Protein AF-A0A6B3ELI7-F1 (afdb_monomer)

Solvent-accessible surface area (backbone atoms only — not comparable to full-atom values): 4675 Å² total; per-residue (Å²): 135,43,75,45,76,48,63,34,50,59,58,65,63,34,39,38,29,43,70,87,66,53,75,43,76,49,81,66,75,60,16,65,48,82,91,77,55,89,88,68,62,57,50,71,48,76,43,86,37,54,84,72,41,46,77,47,83,55,54,67,69,68,76,72,45,67,100,59,64,90,85,79,116

Mean predicted aligned error: 7.09 Å

pLDDT: mean 86.55, std 14.95, range [48.56, 96.75]

Structure (mmCIF, N/CA/C/O backbone):
data_AF-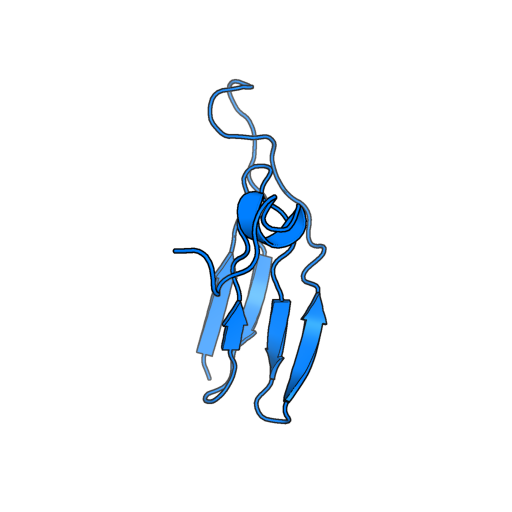A0A6B3ELI7-F1
#
_entry.id   AF-A0A6B3ELI7-F1
#
loop_
_atom_site.group_PDB
_atom_site.id
_atom_site.type_symbol
_atom_site.label_atom_id
_atom_site.label_alt_id
_atom_site.label_comp_id
_atom_site.label_asym_id
_atom_site.label_entity_id
_atom_site.label_seq_id
_atom_site.pdbx_PDB_ins_code
_atom_site.Cartn_x
_atom_site.Cartn_y
_atom_site.Cartn_z
_atom_site.occupancy
_atom_site.B_iso_or_equiv
_atom_site.auth_seq_id
_atom_site.auth_comp_id
_atom_site.auth_asym_id
_atom_site.auth_atom_id
_atom_site.pdbx_PDB_model_num
ATOM 1 N N . ASP A 1 1 ? -5.516 -1.747 -21.018 1.00 73.12 1 ASP A N 1
ATOM 2 C CA . ASP A 1 1 ? -4.937 -0.879 -19.973 1.00 73.12 1 ASP A CA 1
ATOM 3 C C . ASP A 1 1 ? -5.488 -1.302 -18.627 1.00 73.12 1 ASP A C 1
ATOM 5 O O . ASP A 1 1 ? -6.681 -1.574 -18.534 1.00 73.12 1 ASP A O 1
ATOM 9 N N . GLY A 1 2 ? -4.621 -1.504 -17.635 1.00 87.56 2 GLY A N 1
ATOM 10 C CA . GLY A 1 2 ? -5.017 -1.945 -16.299 1.00 87.56 2 GLY A CA 1
ATOM 11 C C . GLY A 1 2 ? -5.076 -0.767 -15.334 1.00 87.56 2 GLY A C 1
ATOM 12 O O . GLY A 1 2 ? -4.338 0.205 -15.484 1.00 87.56 2 GLY A O 1
ATOM 13 N N . ARG A 1 3 ? -5.949 -0.859 -14.332 1.00 93.12 3 ARG A N 1
ATOM 14 C CA . ARG A 1 3 ? -6.044 0.118 -13.246 1.00 93.12 3 ARG A CA 1
ATOM 15 C C . ARG A 1 3 ? -5.961 -0.618 -11.921 1.00 93.12 3 ARG A C 1
ATOM 17 O O . ARG A 1 3 ? -6.683 -1.588 -11.707 1.00 93.12 3 ARG A O 1
ATOM 24 N N . LEU A 1 4 ? -5.091 -0.139 -11.045 1.00 93.25 4 LEU A N 1
ATOM 25 C CA . LEU A 1 4 ? -4.912 -0.657 -9.696 1.00 93.25 4 LEU A CA 1
ATOM 26 C C . LEU A 1 4 ? -5.510 0.341 -8.706 1.00 93.25 4 LEU A C 1
ATOM 28 O O . LEU A 1 4 ? -5.235 1.535 -8.812 1.00 93.25 4 LEU A O 1
ATOM 32 N N . ARG A 1 5 ? -6.311 -0.139 -7.752 1.00 95.81 5 ARG A N 1
ATOM 33 C CA . ARG A 1 5 ? -6.851 0.654 -6.639 1.00 95.81 5 ARG A CA 1
ATOM 34 C C . ARG A 1 5 ? -6.331 0.078 -5.329 1.00 95.81 5 ARG A C 1
ATOM 36 O O . ARG A 1 5 ? -6.350 -1.137 -5.151 1.00 95.81 5 ARG A O 1
ATOM 43 N N . THR A 1 6 ? -5.858 0.935 -4.436 1.00 95.69 6 THR A N 1
ATOM 44 C CA . THR A 1 6 ? -5.260 0.545 -3.156 1.00 95.69 6 THR A CA 1
ATOM 45 C C . THR A 1 6 ? -5.780 1.436 -2.045 1.00 95.69 6 THR A C 1
ATOM 47 O O . THR A 1 6 ? -5.879 2.642 -2.241 1.00 95.69 6 THR A O 1
ATOM 50 N N . ALA A 1 7 ? -6.011 0.878 -0.866 1.00 96.38 7 ALA A N 1
ATOM 51 C CA . ALA A 1 7 ? -6.204 1.632 0.365 1.00 96.38 7 ALA A CA 1
ATOM 52 C C . ALA A 1 7 ? -5.287 1.028 1.432 1.00 96.38 7 ALA A C 1
ATOM 54 O O . ALA A 1 7 ? -5.100 -0.191 1.462 1.00 96.38 7 ALA A O 1
ATOM 55 N N . ARG A 1 8 ? -4.685 1.866 2.280 1.00 95.38 8 ARG A N 1
ATOM 56 C CA . ARG A 1 8 ? -3.739 1.425 3.315 1.00 95.38 8 ARG A CA 1
ATOM 57 C C . ARG A 1 8 ? -4.280 1.730 4.705 1.00 95.38 8 ARG A C 1
ATOM 59 O O . ARG A 1 8 ? -4.849 2.796 4.933 1.00 95.38 8 ARG A O 1
ATOM 66 N N . ALA A 1 9 ? -4.092 0.774 5.614 1.00 95.31 9 ALA A N 1
ATOM 67 C CA . ALA A 1 9 ? -4.516 0.844 7.008 1.00 95.31 9 ALA A CA 1
ATOM 68 C C . ALA A 1 9 ? -3.302 0.801 7.944 1.00 95.31 9 ALA A C 1
ATOM 70 O O . ALA A 1 9 ? -2.992 -0.227 8.538 1.00 95.31 9 ALA A O 1
ATOM 71 N N . GLY A 1 10 ? -2.572 1.912 8.011 1.00 92.19 10 GLY A N 1
ATOM 72 C CA . GLY A 1 10 ? -1.363 2.068 8.822 1.00 92.19 10 GLY A CA 1
ATOM 73 C C . GLY A 1 10 ? -0.155 1.273 8.321 1.00 92.19 10 GLY A C 1
ATOM 74 O O . GLY A 1 10 ? 0.822 1.141 9.047 1.00 92.19 10 GLY A O 1
ATOM 75 N N . HIS A 1 11 ? -0.218 0.726 7.105 1.00 92.31 11 HIS A N 1
ATOM 76 C CA . HIS A 1 11 ? 0.839 -0.116 6.545 1.00 92.31 11 HIS A CA 1
ATOM 77 C C . HIS A 1 11 ? 1.934 0.726 5.864 1.00 92.31 11 HIS A C 1
ATOM 79 O O . HIS A 1 11 ? 1.602 1.791 5.319 1.00 92.31 11 HIS A O 1
ATOM 85 N N . PRO A 1 12 ? 3.206 0.271 5.832 1.00 90.75 12 PRO A N 1
ATOM 86 C CA . PRO A 1 12 ? 4.279 0.972 5.134 1.00 90.75 12 PRO A CA 1
ATOM 87 C C . PRO A 1 12 ? 3.947 1.283 3.661 1.00 90.75 12 PRO A C 1
ATOM 89 O O . PRO A 1 12 ? 3.086 0.626 3.062 1.00 90.75 12 PRO A O 1
ATOM 92 N N . PRO A 1 13 ? 4.594 2.300 3.061 1.00 93.31 13 PRO A N 1
ATOM 93 C CA . PRO A 1 13 ? 4.428 2.608 1.642 1.00 93.31 13 PRO A CA 1
ATOM 94 C C . PRO A 1 13 ? 4.714 1.396 0.747 1.00 93.31 13 PRO A C 1
ATOM 96 O O . PRO A 1 13 ? 5.606 0.603 1.031 1.00 93.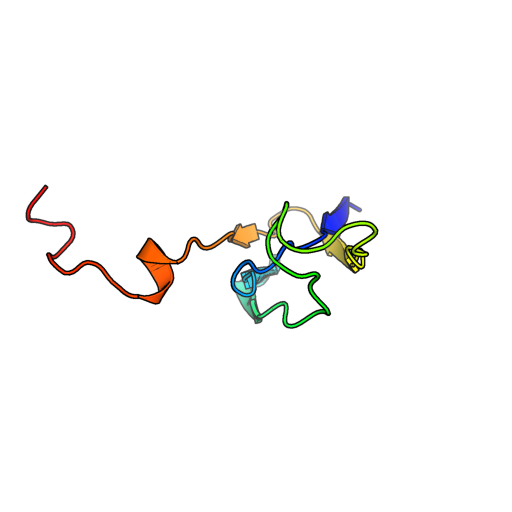31 13 PRO A O 1
ATOM 99 N N . MET A 1 14 ? 3.971 1.273 -0.353 1.00 94.56 14 MET A N 1
ATOM 100 C CA . MET A 1 14 ? 4.222 0.258 -1.386 1.00 94.56 14 MET A CA 1
ATOM 101 C C . MET A 1 14 ? 5.273 0.769 -2.376 1.00 94.56 14 MET A C 1
ATOM 103 O O . MET A 1 14 ? 5.486 1.977 -2.487 1.00 94.56 14 MET A O 1
ATOM 107 N N . VAL A 1 15 ? 5.865 -0.127 -3.166 1.00 95.44 15 VAL A N 1
ATOM 108 C CA . VAL A 1 15 ? 6.739 0.259 -4.286 1.00 95.44 15 VAL A CA 1
ATOM 109 C C . VAL A 1 15 ? 6.136 -0.226 -5.600 1.00 95.44 15 VAL A C 1
ATOM 111 O O . VAL A 1 15 ? 5.827 -1.408 -5.750 1.00 95.44 15 VAL A O 1
ATOM 114 N N . ARG A 1 16 ? 5.977 0.681 -6.566 1.00 95.56 16 ARG A N 1
ATOM 115 C CA . ARG A 1 16 ? 5.549 0.362 -7.933 1.00 95.56 16 ARG A CA 1
ATOM 116 C C . ARG A 1 16 ? 6.751 0.361 -8.865 1.00 95.56 16 ARG A C 1
ATOM 118 O O . ARG A 1 16 ? 7.502 1.331 -8.873 1.00 95.56 16 ARG A O 1
ATOM 125 N N . LEU A 1 17 ? 6.892 -0.686 -9.670 1.00 95.88 17 LEU A N 1
ATOM 126 C CA . LEU A 1 17 ? 7.798 -0.712 -10.815 1.00 95.88 17 LEU A CA 1
ATOM 127 C C . LEU A 1 17 ? 6.967 -0.649 -12.095 1.00 95.88 17 LEU A C 1
ATOM 129 O O . LEU A 1 17 ? 6.000 -1.403 -12.237 1.00 95.88 17 LEU A O 1
ATOM 133 N N . ASP A 1 18 ? 7.316 0.260 -13.003 1.00 93.19 18 ASP A N 1
ATOM 134 C CA . ASP A 1 18 ? 6.738 0.282 -14.349 1.00 93.19 18 ASP A CA 1
ATOM 135 C C . ASP A 1 18 ? 7.397 -0.757 -15.275 1.00 93.19 18 ASP A C 1
ATOM 137 O O . ASP A 1 18 ? 8.310 -1.485 -14.878 1.00 93.19 18 ASP A O 1
ATOM 141 N N . ALA A 1 19 ? 6.884 -0.869 -16.503 1.00 91.94 19 ALA A N 1
ATOM 142 C CA . ALA A 1 19 ? 7.364 -1.846 -17.480 1.00 91.94 19 ALA A CA 1
ATOM 143 C C . ALA A 1 19 ? 8.810 -1.563 -17.932 1.00 91.94 19 ALA A C 1
ATOM 145 O O . ALA A 1 19 ? 9.496 -2.459 -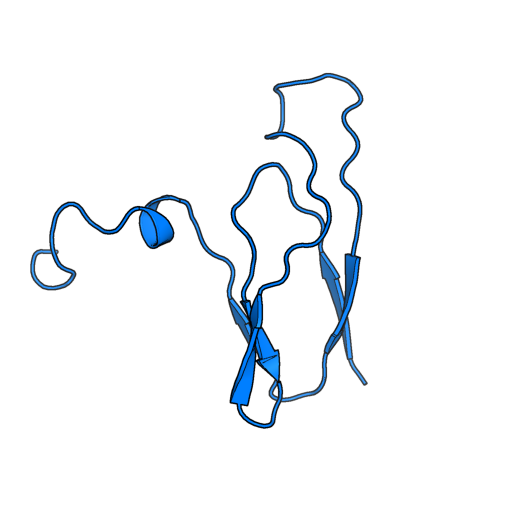18.422 1.00 91.94 19 ALA A O 1
ATOM 146 N N . GLU A 1 20 ? 9.278 -0.333 -17.732 1.00 92.69 20 GLU A N 1
ATOM 147 C CA . GLU A 1 20 ? 10.631 0.139 -18.002 1.00 92.69 20 GLU A CA 1
ATOM 148 C C . GLU A 1 20 ? 11.578 -0.081 -16.806 1.00 92.69 20 GLU A C 1
ATOM 150 O O . GLU A 1 20 ? 12.766 0.237 -16.886 1.00 92.69 20 GLU A O 1
ATOM 155 N N . GLY A 1 21 ? 11.077 -0.645 -15.702 1.00 91.88 21 GLY A N 1
ATOM 156 C CA . GLY A 1 21 ? 11.852 -0.976 -14.508 1.00 91.88 21 GLY A CA 1
ATOM 157 C C . GLY A 1 21 ? 12.084 0.199 -13.555 1.00 91.88 21 GLY A C 1
ATOM 158 O O . GLY A 1 21 ? 12.902 0.093 -12.640 1.00 91.88 21 GLY A O 1
ATOM 159 N N . ARG A 1 22 ? 11.383 1.325 -13.721 1.00 95.00 22 ARG A N 1
ATOM 160 C CA . ARG A 1 22 ? 11.488 2.471 -12.812 1.00 95.00 22 ARG A CA 1
ATOM 161 C C . ARG A 1 22 ? 10.664 2.225 -11.555 1.00 95.00 22 ARG A C 1
ATOM 163 O O . ARG A 1 22 ? 9.442 2.105 -11.608 1.00 95.00 22 ARG A O 1
ATOM 170 N N . ALA A 1 23 ? 11.342 2.234 -10.411 1.00 95.88 23 ALA A N 1
ATOM 171 C CA . ALA A 1 23 ? 10.707 2.163 -9.102 1.00 95.88 23 A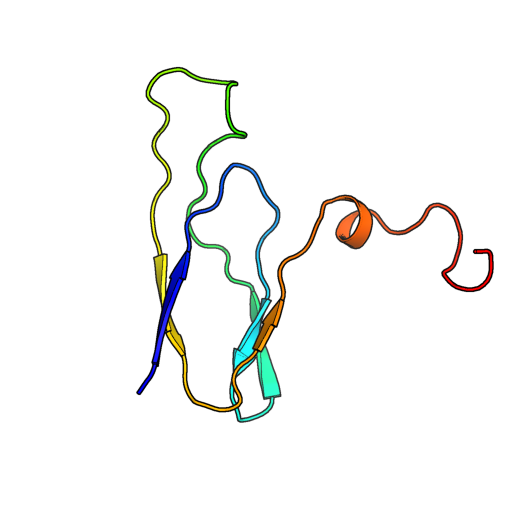LA A CA 1
ATOM 172 C C . ALA A 1 23 ? 10.164 3.531 -8.652 1.00 95.88 23 ALA A C 1
ATOM 174 O O . ALA A 1 23 ? 10.788 4.571 -8.861 1.00 95.88 23 ALA A O 1
ATOM 175 N N . THR A 1 24 ? 8.999 3.536 -8.011 1.00 95.38 24 THR A N 1
ATOM 176 C CA . THR A 1 24 ? 8.387 4.702 -7.360 1.00 95.38 24 THR A CA 1
ATOM 177 C C . THR A 1 24 ? 7.758 4.266 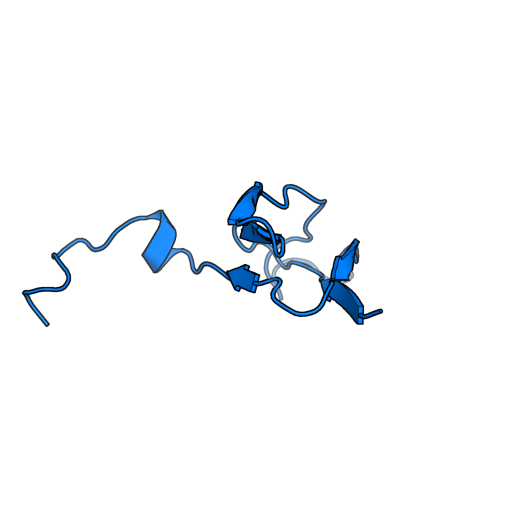-6.042 1.00 95.38 24 THR A C 1
ATOM 179 O O . THR A 1 24 ? 7.019 3.281 -6.012 1.00 95.38 24 THR A O 1
ATOM 182 N N . VAL A 1 25 ? 8.033 4.996 -4.961 1.00 95.25 25 VAL A N 1
ATOM 183 C CA . VAL A 1 25 ? 7.385 4.779 -3.660 1.00 95.25 25 VAL A CA 1
ATOM 184 C C . VAL A 1 25 ? 5.994 5.417 -3.684 1.00 95.25 25 VAL A C 1
ATOM 186 O O . VAL A 1 25 ? 5.842 6.572 -4.077 1.00 95.25 25 VAL A O 1
ATOM 189 N N . CYS A 1 26 ? 4.973 4.663 -3.285 1.00 94.00 26 CYS A N 1
ATOM 190 C CA . CYS A 1 26 ? 3.590 5.130 -3.195 1.00 94.00 26 CYS A CA 1
ATOM 191 C C . CYS A 1 26 ? 3.326 5.727 -1.804 1.00 94.00 26 CYS A C 1
ATOM 193 O O . CYS A 1 26 ? 2.885 5.025 -0.889 1.00 94.00 26 CYS A O 1
ATOM 195 N N . GLU A 1 27 ? 3.626 7.017 -1.639 1.00 90.88 27 GLU A N 1
ATOM 196 C CA . GLU A 1 27 ? 3.482 7.776 -0.382 1.00 90.88 27 GLU A CA 1
ATOM 197 C C . GLU A 1 27 ? 2.075 8.370 -0.168 1.00 90.88 27 GLU A C 1
ATOM 199 O O . GLU A 1 27 ? 1.902 9.346 0.556 1.00 90.88 27 GLU A O 1
ATOM 204 N N . ASP A 1 28 ? 1.054 7.801 -0.808 1.00 93.69 28 ASP A N 1
ATOM 205 C CA . ASP A 1 28 ? -0.323 8.302 -0.759 1.00 93.69 28 ASP A CA 1
ATOM 206 C C . ASP A 1 28 ? -0.900 8.323 0.662 1.00 93.69 28 ASP A C 1
ATOM 208 O O . ASP A 1 28 ? -0.389 7.672 1.563 1.00 93.69 28 ASP A O 1
ATOM 212 N N . GLU A 1 29 ? -1.993 9.037 0.900 1.00 93.94 29 GLU A N 1
ATOM 213 C CA . GLU A 1 29 ? -2.595 9.064 2.236 1.00 93.94 29 GLU A CA 1
ATOM 214 C C . GLU A 1 29 ? -2.984 7.649 2.722 1.00 93.94 29 GLU A C 1
ATOM 216 O O . GLU A 1 29 ? -3.423 6.797 1.945 1.00 93.94 29 GLU A O 1
ATOM 221 N N . THR A 1 30 ? -2.803 7.380 4.018 1.00 94.56 30 THR A N 1
ATOM 222 C CA . THR A 1 30 ? -3.167 6.111 4.666 1.00 94.56 30 THR A CA 1
ATOM 223 C C . THR A 1 30 ? -4.063 6.375 5.868 1.00 94.56 30 THR A C 1
ATOM 225 O O . THR A 1 30 ? -3.863 7.343 6.597 1.00 94.56 30 THR A O 1
ATOM 228 N N . GLY A 1 31 ? -5.015 5.474 6.113 1.00 95.81 31 GLY A N 1
ATOM 229 C CA . GLY A 1 31 ? -5.769 5.448 7.365 1.00 95.81 31 GLY A CA 1
ATOM 230 C C . GLY A 1 31 ? -4.939 4.871 8.521 1.00 95.81 31 GLY A C 1
ATOM 231 O O . GLY A 1 31 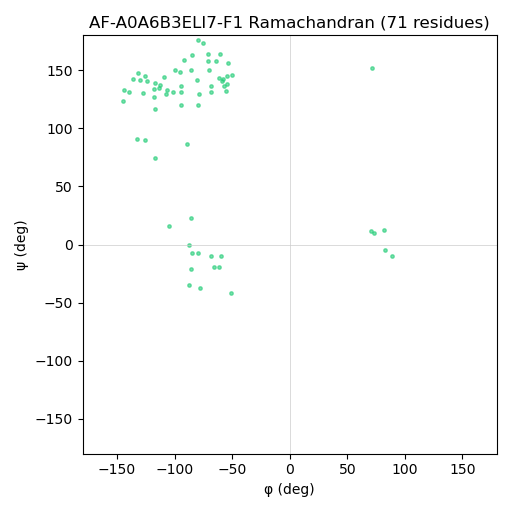? -3.837 4.359 8.286 1.00 95.81 31 GLY A O 1
ATOM 232 N N . PRO A 1 32 ? -5.454 4.909 9.764 1.00 95.44 32 PRO A N 1
ATOM 233 C CA . PRO A 1 32 ? -4.822 4.268 10.920 1.00 95.44 32 PRO A CA 1
ATOM 234 C C . PRO A 1 32 ? -4.915 2.731 10.836 1.00 95.44 32 PRO A C 1
ATOM 236 O O . PRO A 1 32 ? -5.751 2.223 10.090 1.00 95.44 32 PRO A O 1
ATOM 239 N N . PRO A 1 33 ? -4.135 1.953 11.612 1.00 95.06 33 PRO A N 1
ATOM 240 C CA . PRO A 1 33 ? -4.325 0.505 11.702 1.00 95.06 33 PRO A CA 1
ATOM 241 C C . PRO A 1 33 ? -5.784 0.120 11.979 1.00 95.06 33 PRO A C 1
ATOM 243 O O . PRO A 1 33 ? -6.516 0.835 12.666 1.00 95.06 33 PRO A O 1
ATOM 246 N N . LEU A 1 34 ? -6.231 -1.005 11.423 1.00 95.62 34 LEU A N 1
ATOM 247 C CA . LEU A 1 34 ? -7.614 -1.454 11.599 1.00 95.62 34 LEU A CA 1
ATOM 248 C C . LEU A 1 34 ? -7.941 -1.661 13.087 1.00 95.62 34 LEU A C 1
ATOM 250 O O . LEU A 1 34 ? -7.125 -2.167 13.853 1.00 95.62 34 LEU A O 1
ATOM 254 N N . GLY A 1 35 ? -9.156 -1.281 13.488 1.00 95.75 35 GLY A N 1
ATOM 255 C CA . GLY A 1 35 ? -9.686 -1.533 14.834 1.00 95.75 35 GLY A CA 1
ATOM 256 C C . GLY A 1 35 ? -9.260 -0.542 15.923 1.00 95.75 35 GLY A C 1
ATOM 257 O O . GLY A 1 35 ? -9.784 -0.628 17.029 1.00 95.75 35 GLY A O 1
ATOM 258 N N . VAL A 1 36 ? -8.375 0.421 15.638 1.00 96.00 36 VAL A N 1
ATOM 259 C CA . VAL A 1 36 ? -7.909 1.390 16.655 1.00 96.00 36 VAL A CA 1
ATOM 260 C C . VAL A 1 36 ? -8.821 2.612 16.807 1.00 96.00 36 VAL A C 1
ATOM 262 O O . VAL A 1 36 ? -8.783 3.289 17.831 1.00 96.00 36 VAL A O 1
ATOM 265 N N . MET A 1 37 ? -9.636 2.915 15.793 1.00 96.31 37 MET A N 1
ATOM 266 C CA . MET A 1 37 ? -10.516 4.084 15.767 1.00 96.31 37 MET A CA 1
ATOM 267 C C . MET A 1 37 ? -11.825 3.753 15.046 1.00 96.31 37 MET A C 1
ATOM 269 O O . MET A 1 37 ? -11.824 3.340 13.886 1.00 96.31 37 MET A O 1
ATOM 273 N N . SER A 1 38 ? -12.954 3.954 15.728 1.00 96.44 38 SER A N 1
ATOM 274 C CA . SER A 1 38 ? -14.280 3.780 15.126 1.00 96.44 38 SER A CA 1
ATOM 275 C C . SER A 1 38 ? -14.538 4.853 14.068 1.00 96.44 38 SER A C 1
ATOM 277 O O . SER A 1 38 ? -14.232 6.024 14.281 1.00 96.44 38 SER A O 1
ATOM 279 N N . GLY A 1 39 ? -15.098 4.455 12.925 1.00 96.12 39 GLY A N 1
ATOM 280 C CA . GLY A 1 39 ? -15.408 5.368 11.819 1.00 96.12 39 GLY A CA 1
ATOM 281 C C . GLY A 1 39 ? -14.192 5.874 11.032 1.00 96.12 39 GLY A C 1
ATOM 282 O O . GLY A 1 39 ? -14.355 6.773 10.202 1.00 96.12 39 GLY A O 1
ATOM 283 N N . ALA A 1 40 ? -12.999 5.311 11.263 1.00 96.62 40 ALA A N 1
ATOM 284 C CA . ALA A 1 40 ? -11.799 5.652 10.507 1.00 96.62 40 ALA A CA 1
ATOM 285 C C . ALA A 1 40 ? -12.023 5.498 8.995 1.00 96.62 40 ALA A C 1
ATOM 287 O O . ALA A 1 40 ? -12.638 4.535 8.532 1.00 96.62 40 ALA A O 1
ATOM 288 N N . GLN A 1 41 ? -11.513 6.466 8.236 1.00 96.25 41 GLN A N 1
ATOM 289 C CA . GLN A 1 41 ? -11.543 6.446 6.779 1.00 96.25 41 GLN A CA 1
ATOM 290 C C . 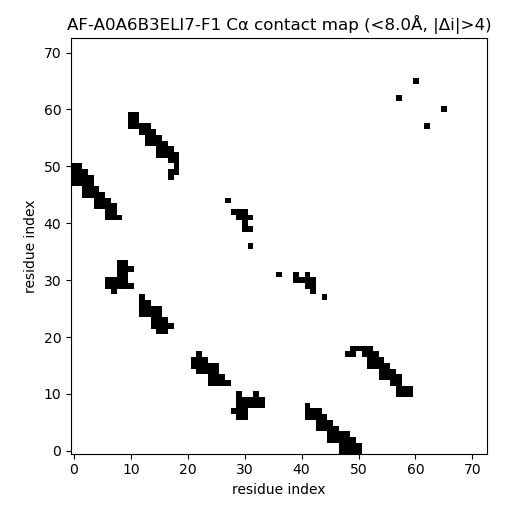GLN A 1 41 ? -10.232 5.886 6.236 1.00 96.25 41 GLN A C 1
ATOM 292 O O . GLN A 1 41 ? -9.165 6.063 6.824 1.00 96.25 41 GLN A O 1
ATOM 297 N N . TYR A 1 42 ? -10.331 5.227 5.088 1.00 96.75 42 TYR A N 1
ATOM 298 C CA . TYR A 1 42 ? -9.211 4.608 4.393 1.00 96.75 42 TYR A CA 1
ATOM 299 C C . TYR A 1 42 ? -9.190 5.149 2.968 1.00 96.75 42 TYR A C 1
ATOM 301 O O . TYR A 1 42 ? -9.874 4.590 2.107 1.00 96.75 42 TYR A O 1
ATOM 309 N N . PRO A 1 43 ? -8.479 6.267 2.725 1.00 95.81 43 PRO A N 1
ATOM 310 C CA . PRO A 1 43 ? -8.424 6.879 1.409 1.00 95.81 43 PRO A CA 1
ATOM 311 C C . PRO A 1 43 ? -7.944 5.874 0.370 1.00 95.81 43 PRO A C 1
ATOM 313 O O . PRO A 1 43 ? -6.961 5.155 0.565 1.00 95.81 43 PRO A O 1
ATOM 316 N N . GLU A 1 44 ? -8.669 5.812 -0.737 1.00 96.38 44 GLU A N 1
ATOM 317 C CA . GLU A 1 44 ? -8.292 4.964 -1.847 1.00 96.38 44 GLU A CA 1
ATOM 318 C C . GLU A 1 44 ? -7.476 5.761 -2.857 1.00 96.38 44 GLU A C 1
ATOM 320 O O . GLU A 1 44 ? -7.840 6.872 -3.251 1.00 96.38 44 GLU A O 1
ATOM 325 N N . ARG A 1 45 ? -6.401 5.147 -3.341 1.00 95.56 45 ARG A N 1
ATOM 326 C CA . ARG A 1 45 ? -5.618 5.645 -4.455 1.00 95.56 45 ARG A CA 1
ATOM 327 C C . ARG A 1 45 ? -5.730 4.737 -5.664 1.00 95.56 45 ARG A C 1
ATOM 329 O O . ARG A 1 45 ? -5.633 3.520 -5.547 1.00 95.56 45 ARG A O 1
ATOM 336 N N . ALA A 1 46 ? -5.875 5.347 -6.837 1.00 94.25 46 ALA A N 1
ATOM 337 C CA . ALA A 1 46 ? -5.788 4.656 -8.112 1.00 94.25 46 ALA A CA 1
ATOM 338 C C . ALA A 1 46 ? -4.510 5.014 -8.879 1.00 94.25 46 ALA A C 1
ATOM 340 O O . ALA A 1 46 ? -4.095 6.179 -8.891 1.00 94.25 46 ALA A O 1
ATOM 341 N N . TYR A 1 47 ? -3.961 4.018 -9.573 1.00 91.94 47 TYR A N 1
ATOM 342 C CA . TYR A 1 47 ? -2.824 4.147 -10.479 1.00 91.94 47 TYR A CA 1
ATOM 343 C C . TYR A 1 47 ? -3.130 3.465 -11.803 1.00 91.94 47 TYR A C 1
ATOM 345 O O . TYR A 1 47 ? -3.782 2.414 -11.845 1.00 91.94 47 TYR A O 1
ATOM 353 N N . ASP A 1 48 ? -2.573 4.025 -12.868 1.00 92.12 48 ASP A N 1
ATOM 354 C CA . ASP A 1 48 ? -2.449 3.303 -14.122 1.00 92.12 48 ASP A CA 1
ATOM 355 C C . ASP A 1 48 ? -1.433 2.173 -13.938 1.00 92.12 48 ASP A C 1
ATOM 357 O O . ASP A 1 48 ? -0.342 2.354 -13.379 1.00 92.12 48 ASP A O 1
ATOM 361 N N . PHE A 1 49 ? -1.828 0.979 -14.365 1.00 91.50 49 PHE A N 1
ATOM 362 C CA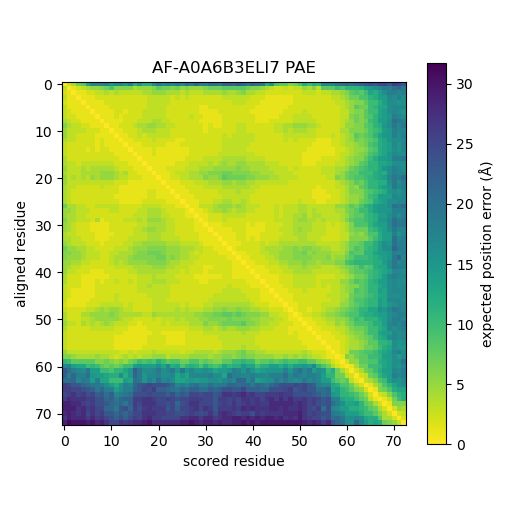 . PHE A 1 49 ? -1.076 -0.245 -14.148 1.00 91.50 49 PHE A CA 1
ATOM 363 C C . PHE A 1 49 ? -0.994 -1.024 -15.456 1.00 91.50 49 PHE A C 1
ATOM 365 O O . PHE A 1 49 ? -1.880 -1.801 -15.826 1.00 91.50 49 PHE A O 1
ATOM 372 N N . ALA A 1 50 ? 0.068 -0.742 -16.204 1.00 90.06 50 ALA A N 1
ATOM 373 C CA . ALA A 1 50 ? 0.338 -1.388 -17.473 1.00 90.06 50 ALA A CA 1
ATOM 374 C C . ALA A 1 50 ? 0.769 -2.848 -17.273 1.00 90.06 50 ALA A C 1
ATOM 376 O O . ALA A 1 50 ? 1.260 -3.252 -16.216 1.00 90.06 50 ALA A O 1
ATOM 377 N N . ARG A 1 51 ? 0.607 -3.653 -18.327 1.00 91.00 51 ARG A N 1
ATOM 378 C CA . ARG A 1 51 ? 1.171 -5.005 -18.371 1.00 91.00 51 ARG A CA 1
ATOM 379 C C . ARG A 1 51 ? 2.686 -4.924 -18.158 1.00 91.00 51 ARG A C 1
ATOM 381 O O . ARG A 1 51 ? 3.335 -4.080 -18.759 1.00 91.00 51 ARG A O 1
ATOM 388 N N . GLY A 1 52 ? 3.223 -5.820 -17.335 1.00 91.94 52 GLY A N 1
ATOM 389 C CA . GLY A 1 52 ? 4.643 -5.820 -16.968 1.00 91.94 52 GLY A CA 1
ATOM 390 C C . GLY A 1 52 ? 4.972 -4.967 -15.740 1.00 91.94 52 GLY A C 1
ATOM 391 O O . GLY A 1 52 ? 6.068 -5.101 -15.213 1.00 91.94 52 GLY A O 1
ATOM 392 N N . GLY A 1 53 ? 4.029 -4.158 -15.243 1.00 93.75 53 GLY A N 1
ATOM 393 C CA . GLY A 1 53 ? 4.188 -3.461 -13.970 1.00 93.75 53 GLY A CA 1
ATOM 394 C C . GLY A 1 53 ? 4.134 -4.408 -12.769 1.00 93.75 53 GLY A C 1
ATOM 395 O O . GLY A 1 53 ? 3.440 -5.429 -12.791 1.00 93.75 53 GLY A O 1
ATOM 396 N N . ILE A 1 54 ? 4.843 -4.044 -11.701 1.00 95.25 54 ILE A N 1
ATOM 397 C CA . ILE A 1 54 ? 4.888 -4.778 -10.430 1.00 95.25 54 ILE A CA 1
ATOM 398 C C . ILE A 1 54 ? 4.471 -3.835 -9.300 1.00 95.25 54 ILE A C 1
ATOM 400 O O . ILE A 1 54 ? 4.851 -2.665 -9.280 1.00 95.25 54 ILE A O 1
ATOM 404 N N . LEU A 1 55 ? 3.697 -4.354 -8.347 1.00 95.00 55 LEU A N 1
ATOM 405 C CA . LEU A 1 55 ? 3.422 -3.698 -7.073 1.00 95.00 55 LEU A CA 1
ATOM 406 C C . LEU A 1 55 ? 3.983 -4.570 -5.948 1.00 95.00 55 LEU A C 1
ATOM 408 O O . LEU A 1 55 ? 3.519 -5.692 -5.751 1.00 95.00 55 LEU A O 1
ATOM 412 N N . ALA A 1 56 ? 4.962 -4.052 -5.215 1.00 94.38 56 ALA A N 1
ATOM 413 C CA . ALA A 1 56 ? 5.512 -4.697 -4.034 1.00 94.38 56 ALA A CA 1
ATOM 414 C C . ALA A 1 56 ? 4.807 -4.171 -2.776 1.00 94.38 56 ALA A C 1
ATOM 416 O O . ALA A 1 56 ? 4.846 -2.972 -2.484 1.00 94.38 56 ALA A O 1
ATOM 417 N N . LEU A 1 57 ? 4.168 -5.084 -2.043 1.00 93.12 57 LEU A N 1
ATOM 418 C CA . LEU A 1 57 ? 3.602 -4.833 -0.720 1.00 93.12 57 LEU A CA 1
ATOM 419 C C . LEU A 1 57 ? 4.633 -5.236 0.330 1.00 93.12 57 LEU A C 1
ATOM 421 O O . LEU A 1 57 ? 5.197 -6.327 0.249 1.00 93.12 57 LEU A O 1
ATOM 425 N N . LEU A 1 58 ? 4.881 -4.354 1.294 1.00 87.75 58 LEU A N 1
ATOM 426 C CA . LEU A 1 58 ? 5.889 -4.562 2.325 1.00 87.75 58 LEU A CA 1
ATOM 427 C C . LEU A 1 58 ? 5.219 -4.717 3.677 1.00 87.75 58 LEU A C 1
ATOM 429 O O . LEU A 1 58 ? 4.368 -3.909 4.035 1.00 87.75 58 LEU A O 1
ATOM 433 N N . THR A 1 59 ? 5.661 -5.709 4.441 1.00 81.81 59 THR A N 1
ATOM 434 C CA . THR A 1 59 ? 5.353 -5.799 5.866 1.00 81.81 59 THR A CA 1
ATOM 435 C C . THR A 1 59 ? 6.442 -5.112 6.684 1.00 81.81 59 THR A C 1
ATOM 437 O O . THR A 1 59 ? 7.569 -4.917 6.227 1.00 81.81 59 THR A O 1
ATOM 440 N N . ASP A 1 60 ? 6.097 -4.732 7.906 1.00 74.19 60 ASP A N 1
ATOM 441 C CA . ASP A 1 60 ? 7.021 -4.180 8.900 1.00 74.19 60 ASP A CA 1
ATOM 442 C C . ASP A 1 60 ? 8.267 -5.056 9.099 1.00 74.19 60 ASP A C 1
ATOM 444 O O . ASP A 1 60 ? 9.375 -4.536 9.058 1.00 74.19 60 ASP A O 1
ATOM 448 N N . GLY A 1 61 ? 8.127 -6.383 9.151 1.00 63.22 61 GLY A N 1
ATOM 449 C CA . GLY A 1 61 ? 9.270 -7.304 9.233 1.00 63.22 61 GLY A CA 1
ATOM 450 C C . GLY A 1 61 ? 10.249 -7.244 8.045 1.00 63.22 61 GLY A C 1
ATOM 451 O O . GLY A 1 61 ? 11.391 -7.678 8.176 1.00 63.22 61 GLY A O 1
ATOM 452 N N . VAL A 1 62 ? 9.835 -6.698 6.893 1.00 59.50 62 VAL A N 1
ATOM 453 C CA . VAL A 1 62 ? 10.704 -6.463 5.722 1.00 59.50 62 VAL A CA 1
ATOM 454 C C . VAL A 1 62 ? 11.395 -5.098 5.803 1.00 59.50 62 VAL A C 1
ATOM 456 O O . VAL A 1 62 ? 12.545 -4.974 5.387 1.00 59.50 62 VAL A O 1
ATOM 459 N N . VAL A 1 63 ? 10.721 -4.079 6.345 1.00 58.62 63 VAL A N 1
ATOM 460 C CA . VAL A 1 63 ? 11.273 -2.718 6.496 1.00 58.62 63 VAL A CA 1
ATOM 461 C C . VAL A 1 63 ? 12.224 -2.626 7.690 1.00 58.62 63 VAL A C 1
ATOM 463 O O . VAL A 1 63 ? 13.248 -1.953 7.613 1.00 58.62 63 VAL A O 1
ATOM 466 N N . GLU A 1 64 ? 11.908 -3.318 8.783 1.00 61.34 64 GLU A N 1
ATOM 467 C CA . GLU A 1 64 ? 12.703 -3.329 10.016 1.00 61.34 64 GLU A CA 1
ATOM 468 C C . GLU A 1 64 ? 13.924 -4.258 9.931 1.00 61.34 64 GLU A C 1
ATOM 470 O O . GLU A 1 64 ? 14.797 -4.219 10.798 1.00 61.34 64 GLU A O 1
ATOM 475 N N . GLY A 1 65 ? 14.026 -5.032 8.847 1.00 54.00 65 GLY A N 1
ATOM 476 C CA . GLY A 1 65 ? 15.091 -5.994 8.615 1.00 54.00 65 GLY A CA 1
ATOM 477 C C . GLY A 1 65 ? 14.972 -7.223 9.525 1.00 54.00 65 GLY A C 1
ATOM 478 O O . GLY A 1 65 ? 14.462 -7.154 10.647 1.00 54.00 65 GLY A O 1
ATOM 479 N N . PRO A 1 66 ? 15.462 -8.387 9.086 1.00 52.56 66 PRO A N 1
ATOM 480 C CA . PRO A 1 66 ? 15.604 -9.507 9.993 1.00 52.56 66 PRO A CA 1
ATOM 481 C C . PRO A 1 66 ? 16.566 -9.153 11.137 1.00 52.56 66 PRO A C 1
ATOM 483 O O . PRO A 1 66 ? 17.618 -8.559 10.903 1.00 52.56 66 PRO A O 1
ATOM 486 N N . LYS A 1 67 ? 16.297 -9.626 12.360 1.00 56.34 67 LYS A N 1
ATOM 487 C CA . LYS A 1 67 ? 17.365 -9.730 13.375 1.00 56.34 67 LYS A CA 1
ATOM 488 C C . LYS A 1 67 ? 18.418 -10.803 13.013 1.00 56.34 67 LYS A C 1
ATOM 490 O O . LYS A 1 67 ? 19.445 -10.849 13.679 1.00 56.34 67 LYS A O 1
ATOM 495 N N . PHE A 1 68 ? 18.158 -11.626 11.985 1.00 52.47 68 PHE A N 1
ATOM 496 C CA . PHE A 1 68 ? 18.969 -12.762 11.509 1.00 52.47 68 PHE A CA 1
ATOM 497 C C . PHE A 1 68 ? 18.919 -12.878 9.984 1.00 52.47 68 PHE A C 1
ATOM 499 O O . PHE A 1 68 ? 17.840 -12.806 9.407 1.00 52.47 68 PHE A O 1
ATOM 506 N N . THR A 1 69 ? 20.047 -13.051 9.302 1.00 53.12 69 THR A N 1
ATOM 507 C CA . THR A 1 69 ? 20.071 -13.040 7.829 1.00 53.12 69 THR A CA 1
ATOM 508 C C . THR A 1 69 ? 19.270 -14.204 7.228 1.00 53.12 69 THR A C 1
ATOM 510 O O . THR A 1 69 ? 19.051 -15.232 7.861 1.00 53.12 69 THR A O 1
ATOM 513 N N . ALA A 1 70 ? 18.834 -14.056 5.970 1.00 57.97 70 ALA A N 1
ATOM 514 C CA . ALA A 1 70 ? 18.039 -15.065 5.253 1.00 57.97 70 ALA A CA 1
ATOM 515 C C . ALA A 1 70 ? 18.733 -16.439 5.097 1.00 57.97 70 ALA A C 1
ATOM 517 O O . ALA A 1 70 ? 18.093 -17.393 4.669 1.00 57.97 70 ALA A O 1
ATOM 518 N N . GLU A 1 71 ? 20.023 -16.536 5.429 1.00 57.84 71 GLU A N 1
ATOM 519 C CA . GLU A 1 71 ? 20.809 -17.774 5.413 1.00 57.84 71 GLU A CA 1
ATOM 520 C C . GLU A 1 71 ? 20.681 -18.598 6.708 1.00 57.84 71 GLU A C 1
ATOM 522 O O . GLU A 1 71 ? 21.162 -19.726 6.755 1.00 57.84 71 GLU A O 1
ATOM 527 N N . GLU A 1 72 ? 20.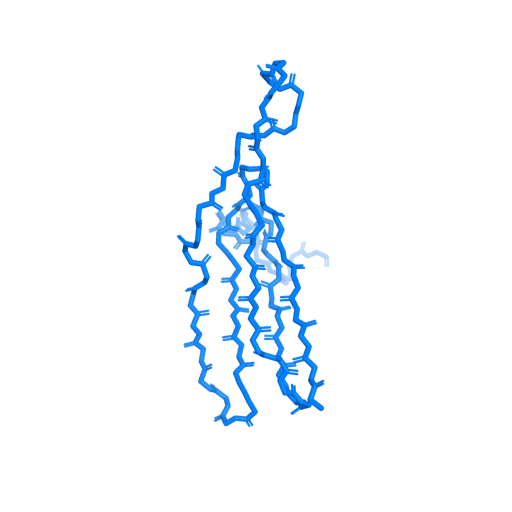030 -18.074 7.750 1.00 50.88 72 GLU A N 1
ATOM 528 C CA . GLU A 1 72 ? 19.933 -18.722 9.069 1.00 50.88 72 GLU A CA 1
ATOM 529 C C . GLU A 1 72 ? 18.553 -19.361 9.351 1.00 50.88 72 GLU A C 1
ATOM 531 O O . GLU A 1 72 ? 18.236 -19.654 10.505 1.00 50.88 72 GLU A O 1
ATOM 536 N N . GLY A 1 73 ? 17.729 -19.570 8.313 1.00 48.56 73 GLY A N 1
ATOM 537 C CA . GLY A 1 73 ? 16.389 -20.180 8.391 1.00 48.56 73 GLY A CA 1
ATOM 538 C C . GLY A 1 73 ? 16.321 -21.622 7.903 1.00 48.56 73 GLY A C 1
ATOM 539 O O . GLY A 1 73 ? 16.867 -21.899 6.813 1.00 48.56 73 GLY A O 1
#

Secondary structure (DSSP, 8-state):
-EEEEEE-BSPPPEEEE-TT--EEEE----BPPTTSSTT----EEEEEE-TT-EEE---HHHHS--SS-TT--

Nearest PDB structures (foldseek):
  3ke6-assembly3_A  TM=8.286E-01  e=3.590E-02  Mycobacterium tuberculosis
  3w40-assembly2_B  TM=6.580E-01  e=4.635E-01  Bacillus subtilis subsp. subtilis str. 168
  2d93-assembly1_A  TM=3.478E-01  e=3.301E+00  Homo sapiens

Sequence (73 aa):
DGRLRTARAGHPPMVRLDAEGRATVCEDETGPPLGVMSGAQYPERAYDFARGGILALLTDGVVEGPKFTAEEG

Foldseek 3Di:
DDKDKDWAACFAWKWKQAQVGDIDTRPDDYWHHPPPDPPIDTDMDMDDHDPNMDIGGDGPCRVVDDPDDPVPD

Radius of gyration: 14.97 Å; Cα contacts (8 Å, |Δi|>4): 113; chains: 1; bounding box: 36×29×37 Å